Protein AF-A0AAD9EXH1-F1 (afdb_monomer_lite)

Organism: Dissostichus eleginoides (NCBI:txid100907)

Structure (mmCIF, N/CA/C/O backbone):
data_AF-A0AAD9EXH1-F1
#
_entry.id   AF-A0AAD9EXH1-F1
#
loop_
_atom_site.group_PDB
_atom_site.id
_atom_site.type_symbol
_atom_site.label_atom_id
_atom_site.label_alt_id
_atom_site.label_comp_id
_atom_site.label_asym_id
_atom_site.label_entity_id
_atom_site.label_seq_id
_atom_site.pdbx_PDB_ins_code
_atom_site.Cartn_x
_atom_site.Cartn_y
_atom_site.Cartn_z
_atom_site.occupancy
_atom_site.B_iso_or_equiv
_atom_site.auth_seq_id
_atom_site.auth_comp_id
_atom_site.auth_asym_id
_atom_site.auth_atom_id
_atom_site.pdbx_PDB_model_num
ATOM 1 N N . MET A 1 1 ? 31.066 -6.829 -19.323 1.00 60.97 1 MET A N 1
ATOM 2 C CA . MET A 1 1 ? 29.875 -7.221 -20.109 1.00 60.97 1 MET A CA 1
ATOM 3 C C . MET A 1 1 ? 28.798 -7.799 -19.197 1.00 60.97 1 MET A C 1
ATOM 5 O O . MET A 1 1 ? 27.635 -7.481 -19.391 1.00 60.97 1 MET A O 1
ATOM 9 N N . ASP A 1 2 ? 29.192 -8.514 -18.143 1.00 71.06 2 ASP A N 1
ATOM 10 C CA . ASP A 1 2 ? 28.284 -9.219 -17.224 1.00 71.06 2 ASP A CA 1
ATOM 11 C C . ASP A 1 2 ? 27.352 -8.303 -16.412 1.00 71.06 2 ASP A C 1
ATOM 13 O O . ASP A 1 2 ? 26.153 -8.544 -16.355 1.00 71.06 2 ASP A O 1
ATOM 17 N N . ALA A 1 3 ? 27.847 -7.170 -15.899 1.00 73.31 3 ALA A N 1
ATOM 18 C CA . ALA A 1 3 ? 27.035 -6.245 -15.093 1.00 73.31 3 ALA A CA 1
ATOM 19 C C . ALA A 1 3 ? 25.869 -5.578 -15.858 1.00 73.31 3 ALA A C 1
ATOM 21 O O . ALA A 1 3 ? 24.906 -5.111 -15.251 1.00 73.31 3 ALA A O 1
ATOM 22 N N . PHE A 1 4 ? 25.954 -5.491 -17.190 1.00 77.38 4 PHE A N 1
ATOM 23 C CA . PHE A 1 4 ? 24.871 -4.944 -18.013 1.00 77.38 4 PHE A CA 1
ATOM 24 C C . PHE A 1 4 ? 23.765 -5.984 -18.222 1.00 77.38 4 PHE A C 1
ATOM 26 O O . PHE A 1 4 ? 22.589 -5.662 -18.076 1.00 77.38 4 PHE A O 1
ATOM 33 N N . ILE A 1 5 ? 24.160 -7.235 -18.472 1.00 81.25 5 ILE A N 1
ATOM 34 C CA . ILE A 1 5 ? 23.255 -8.378 -18.634 1.00 81.25 5 ILE A CA 1
ATOM 35 C C . ILE A 1 5 ? 22.523 -8.664 -17.314 1.00 81.25 5 ILE A C 1
ATOM 37 O O . ILE A 1 5 ? 21.303 -8.788 -17.302 1.00 81.25 5 ILE A O 1
ATOM 41 N N . GLU A 1 6 ? 23.233 -8.657 -16.181 1.00 80.44 6 GLU A N 1
ATOM 42 C CA . GLU A 1 6 ? 22.624 -8.835 -14.853 1.00 80.44 6 GLU A CA 1
ATOM 43 C C . GLU A 1 6 ? 21.563 -7.771 -14.543 1.00 80.44 6 GLU A C 1
ATOM 45 O O . GLU A 1 6 ? 20.507 -8.078 -13.979 1.00 80.44 6 GLU A O 1
ATOM 50 N N . LYS A 1 7 ? 21.821 -6.519 -14.940 1.00 86.06 7 LYS A N 1
ATOM 51 C CA . LYS A 1 7 ? 20.891 -5.402 -14.749 1.00 86.06 7 LYS A CA 1
ATOM 52 C C . LYS A 1 7 ? 19.652 -5.536 -15.632 1.00 86.06 7 LYS A C 1
ATOM 54 O O . LYS A 1 7 ? 18.548 -5.234 -15.184 1.00 86.06 7 LYS A O 1
ATOM 59 N N . GLU A 1 8 ? 19.813 -6.004 -16.864 1.00 88.69 8 GLU A N 1
ATOM 60 C CA . GLU A 1 8 ? 18.702 -6.264 -17.781 1.00 88.69 8 GLU A CA 1
ATOM 61 C C . GLU A 1 8 ? 17.812 -7.413 -17.277 1.00 88.69 8 GLU A C 1
ATOM 63 O O . GLU A 1 8 ? 16.587 -7.275 -17.212 1.00 88.69 8 GLU A O 1
ATOM 68 N N . GLU A 1 9 ? 18.415 -8.501 -16.790 1.00 88.25 9 GLU A N 1
ATOM 69 C CA . GLU A 1 9 ? 17.684 -9.600 -16.154 1.00 88.25 9 GLU A CA 1
ATOM 70 C C . GLU A 1 9 ? 16.967 -9.175 -14.865 1.00 88.25 9 GLU A C 1
ATOM 72 O O . GLU A 1 9 ? 15.882 -9.679 -14.553 1.00 88.25 9 GLU A O 1
ATOM 77 N N . GLU A 1 10 ? 17.561 -8.275 -14.079 1.00 88.75 10 GLU A N 1
ATOM 78 C CA . GLU A 1 10 ? 16.931 -7.717 -12.882 1.00 88.75 10 GLU A CA 1
ATOM 79 C C . GLU A 1 10 ? 15.697 -6.883 -13.234 1.00 88.75 10 GLU A C 1
ATOM 81 O O . GLU A 1 10 ? 14.634 -7.103 -12.645 1.00 88.75 10 GLU A O 1
ATOM 86 N N . ILE A 1 11 ? 15.801 -6.016 -14.245 1.00 90.06 11 ILE A N 1
ATOM 87 C CA . ILE A 1 11 ? 14.674 -5.235 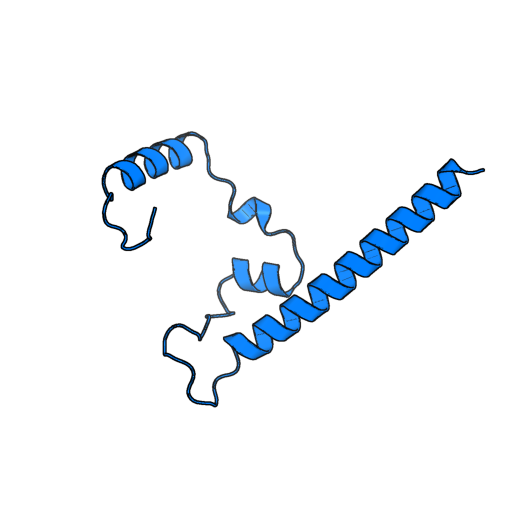-14.773 1.00 90.06 11 ILE A CA 1
ATOM 88 C C . ILE A 1 11 ? 13.564 -6.170 -15.265 1.00 90.06 11 ILE A C 1
ATOM 90 O O . ILE A 1 11 ? 12.388 -5.961 -14.958 1.00 90.06 11 ILE A O 1
ATOM 94 N N . GLU A 1 12 ? 13.902 -7.244 -15.980 1.00 90.88 12 GLU A N 1
ATOM 95 C CA . GLU A 1 12 ? 12.911 -8.204 -16.466 1.00 90.88 12 GLU A CA 1
ATOM 96 C C . GLU A 1 12 ? 12.255 -8.997 -15.318 1.00 90.88 12 GLU A C 1
ATOM 98 O O . GLU A 1 12 ? 11.040 -9.243 -15.311 1.00 90.88 12 GLU A O 1
ATOM 103 N N . ARG A 1 13 ? 13.030 -9.394 -14.301 1.00 87.94 13 ARG A N 1
ATOM 104 C CA . ARG A 1 13 ? 12.506 -10.017 -13.072 1.00 87.94 13 ARG A CA 1
ATOM 105 C C . ARG A 1 13 ? 11.556 -9.073 -12.342 1.00 87.94 13 ARG A C 1
ATOM 107 O O . ARG A 1 13 ? 10.478 -9.500 -11.918 1.00 87.94 13 ARG A O 1
ATOM 114 N N . GLU A 1 14 ? 11.924 -7.808 -12.209 1.00 88.31 14 GLU A N 1
ATOM 115 C CA . GLU A 1 14 ? 11.101 -6.778 -11.586 1.00 88.31 14 GLU A CA 1
ATOM 116 C C . GLU A 1 14 ? 9.814 -6.533 -12.386 1.00 88.31 14 GLU A C 1
ATOM 118 O O . GLU A 1 14 ? 8.717 -6.557 -11.822 1.00 88.31 14 GLU A O 1
ATOM 123 N N . TYR A 1 15 ? 9.905 -6.449 -13.713 1.00 88.12 15 TYR A N 1
ATOM 124 C CA . TYR A 1 15 ? 8.753 -6.336 -14.604 1.00 88.12 15 TYR A CA 1
ATOM 125 C C . TYR A 1 15 ? 7.785 -7.523 -14.457 1.00 88.12 15 TYR A C 1
ATOM 127 O O . TYR A 1 15 ? 6.573 -7.336 -14.293 1.00 88.12 15 TYR A O 1
ATOM 135 N N . ARG A 1 16 ? 8.298 -8.762 -14.412 1.00 87.12 16 ARG A N 1
ATOM 136 C CA . ARG A 1 16 ? 7.488 -9.971 -14.165 1.00 87.12 16 ARG A CA 1
ATOM 137 C C . ARG A 1 16 ? 6.814 -9.948 -12.794 1.00 87.12 16 ARG A C 1
ATOM 139 O O . ARG A 1 16 ? 5.635 -10.315 -12.682 1.00 87.12 16 ARG A O 1
ATOM 146 N N . ARG A 1 17 ? 7.518 -9.491 -11.751 1.00 85.00 17 ARG A N 1
ATOM 147 C CA . ARG A 1 17 ? 6.949 -9.298 -10.405 1.00 85.00 17 ARG A CA 1
ATOM 148 C C . ARG A 1 17 ? 5.828 -8.260 -10.430 1.00 85.00 17 ARG A C 1
ATOM 150 O O . ARG A 1 17 ? 4.751 -8.537 -9.896 1.00 85.00 17 ARG A O 1
ATOM 157 N N . HIS A 1 18 ? 6.027 -7.128 -11.105 1.00 85.81 18 HIS A N 1
ATOM 158 C CA . HIS A 1 18 ? 5.016 -6.082 -11.263 1.00 85.81 18 HIS A CA 1
ATOM 159 C C . HIS A 1 18 ? 3.772 -6.574 -12.003 1.00 85.81 18 HIS A C 1
ATOM 161 O O . HIS A 1 18 ? 2.653 -6.376 -11.525 1.00 85.81 18 HIS A O 1
ATOM 167 N N . LEU A 1 19 ? 3.935 -7.278 -13.125 1.00 84.19 19 LEU A N 1
ATOM 168 C CA . LEU A 1 19 ? 2.809 -7.851 -13.864 1.00 84.19 19 LEU A CA 1
ATOM 169 C C . LEU A 1 19 ? 2.025 -8.865 -13.023 1.00 84.19 19 LEU A C 1
ATOM 171 O O . LEU A 1 19 ? 0.790 -8.832 -13.000 1.00 84.19 19 LEU A O 1
ATOM 175 N N . SER A 1 20 ? 2.731 -9.736 -12.298 1.00 84.94 20 SER A N 1
ATOM 176 C CA . SER A 1 20 ? 2.126 -10.739 -11.415 1.00 84.94 20 SER A CA 1
ATOM 177 C C . SER A 1 20 ? 1.370 -10.087 -10.255 1.00 84.94 20 SER A C 1
ATOM 179 O O . SER A 1 20 ? 0.234 -10.464 -9.954 1.00 84.94 20 SER A O 1
ATOM 181 N N . ALA A 1 21 ? 1.948 -9.056 -9.633 1.00 84.44 21 ALA A N 1
ATOM 182 C CA . ALA A 1 21 ? 1.291 -8.264 -8.599 1.00 84.44 21 ALA A CA 1
ATOM 183 C C . ALA A 1 21 ? 0.029 -7.569 -9.135 1.00 84.44 21 ALA A C 1
ATOM 185 O O . ALA A 1 21 ? -1.033 -7.685 -8.522 1.00 84.44 21 ALA A O 1
ATOM 186 N N . ARG A 1 22 ? 0.103 -6.944 -10.317 1.00 83.88 22 ARG A N 1
ATOM 187 C CA . ARG A 1 22 ? -1.037 -6.279 -10.965 1.00 83.88 22 ARG A CA 1
ATOM 188 C C . ARG A 1 22 ? -2.182 -7.249 -11.257 1.00 83.88 22 ARG A C 1
ATOM 190 O O . ARG A 1 22 ? -3.340 -6.929 -10.989 1.00 83.88 22 ARG A O 1
ATOM 197 N N . ARG A 1 23 ? -1.875 -8.450 -11.763 1.00 84.69 23 ARG A N 1
ATOM 198 C CA . ARG A 1 23 ? -2.874 -9.512 -11.994 1.00 84.69 23 ARG A CA 1
ATOM 199 C C . ARG A 1 23 ? -3.563 -9.928 -10.694 1.00 84.69 23 ARG A C 1
ATOM 201 O O . ARG A 1 23 ? -4.793 -9.962 -10.655 1.00 84.69 23 ARG A O 1
ATOM 208 N N . ARG A 1 24 ? -2.797 -10.170 -9.623 1.00 84.38 24 ARG A N 1
ATOM 209 C CA . ARG A 1 24 ? -3.350 -10.509 -8.298 1.00 84.38 24 ARG A CA 1
ATOM 210 C C . ARG A 1 24 ? -4.267 -9.407 -7.771 1.00 84.38 24 ARG A C 1
ATOM 212 O O . ARG A 1 24 ? -5.394 -9.696 -7.389 1.00 84.38 24 ARG A O 1
ATOM 219 N N . ARG A 1 25 ? -3.834 -8.144 -7.816 1.00 83.50 25 ARG A N 1
ATOM 220 C CA . ARG A 1 25 ? -4.628 -6.998 -7.335 1.00 83.50 25 ARG A CA 1
ATOM 221 C C . ARG A 1 25 ? -5.946 -6.830 -8.094 1.00 83.50 25 ARG A C 1
ATOM 223 O O . ARG A 1 25 ? -6.977 -6.622 -7.466 1.00 83.50 25 ARG A O 1
ATOM 230 N N . ARG A 1 26 ? -5.947 -6.994 -9.423 1.00 81.38 26 ARG A N 1
ATOM 231 C CA . ARG A 1 26 ? -7.186 -6.981 -10.228 1.00 81.38 26 ARG A CA 1
ATOM 232 C C . ARG A 1 26 ? -8.139 -8.113 -9.846 1.00 81.38 26 ARG A C 1
ATOM 234 O O . ARG A 1 26 ? -9.346 -7.893 -9.777 1.00 81.38 26 ARG A O 1
ATOM 241 N N . MET A 1 27 ? -7.604 -9.306 -9.585 1.00 83.12 27 MET A N 1
ATOM 242 C CA . MET A 1 27 ? -8.398 -10.442 -9.114 1.00 83.12 27 MET A CA 1
ATOM 243 C C . MET A 1 27 ? -9.022 -10.153 -7.740 1.00 83.12 27 MET A C 1
ATOM 245 O O . MET A 1 27 ? -10.227 -10.344 -7.584 1.00 83.12 27 MET A O 1
ATOM 249 N N . PHE A 1 28 ? -8.251 -9.595 -6.800 1.00 79.38 28 PHE A N 1
ATOM 250 C CA . PHE A 1 28 ? -8.765 -9.142 -5.504 1.00 79.38 28 PHE A CA 1
ATOM 251 C C . PHE A 1 28 ? -9.847 -8.068 -5.642 1.00 79.38 28 PHE A C 1
ATOM 253 O O . PHE A 1 28 ? -10.914 -8.231 -5.066 1.00 79.38 28 PHE A O 1
ATOM 260 N N . CYS A 1 29 ? -9.632 -7.024 -6.449 1.00 79.94 29 CYS A N 1
ATOM 261 C CA . CYS A 1 29 ? -10.639 -5.987 -6.701 1.00 79.94 29 CYS A CA 1
ATOM 262 C C . CYS A 1 29 ? -11.952 -6.597 -7.216 1.00 79.94 29 CYS A C 1
ATOM 264 O O . CYS A 1 29 ? -13.021 -6.369 -6.657 1.00 79.94 29 CYS A O 1
ATOM 266 N N . ARG A 1 30 ? -11.878 -7.483 -8.218 1.00 76.31 30 ARG A N 1
ATOM 267 C CA . ARG A 1 30 ? -13.063 -8.173 -8.751 1.00 76.31 30 ARG A CA 1
ATOM 268 C C . ARG A 1 30 ? -13.771 -9.025 -7.694 1.00 76.31 30 ARG A C 1
ATOM 270 O O . ARG A 1 30 ? -14.995 -9.104 -7.694 1.00 76.31 30 ARG A O 1
ATOM 277 N N . HIS A 1 31 ? -13.011 -9.677 -6.818 1.00 73.25 31 HIS A N 1
ATOM 278 C CA . HIS A 1 31 ? -13.544 -10.543 -5.771 1.00 73.25 31 HIS A CA 1
ATOM 279 C C . HIS A 1 31 ? -14.187 -9.755 -4.620 1.00 73.25 31 HIS A C 1
ATOM 281 O O . HIS A 1 31 ? -15.234 -10.155 -4.118 1.00 73.25 31 HIS A O 1
ATOM 287 N N . LEU A 1 32 ? -13.572 -8.649 -4.211 1.00 72.50 32 LEU A N 1
ATOM 288 C CA . LEU A 1 32 ? -13.948 -7.886 -3.019 1.00 72.50 32 LEU A CA 1
ATOM 289 C C . LEU A 1 32 ? -14.963 -6.777 -3.328 1.00 72.50 32 LEU A C 1
ATOM 291 O O . LEU A 1 32 ? -15.691 -6.356 -2.436 1.00 72.50 32 LEU A O 1
ATOM 295 N N . CYS A 1 33 ? -15.055 -6.334 -4.586 1.00 70.81 33 CYS A N 1
ATOM 296 C CA . CYS A 1 33 ? -15.999 -5.297 -5.021 1.00 70.81 33 CYS A CA 1
ATOM 297 C C . CYS A 1 33 ? -17.183 -5.864 -5.826 1.00 70.81 33 CYS A C 1
ATOM 299 O O . CYS A 1 33 ? -18.184 -5.183 -6.032 1.00 70.81 33 CYS A O 1
ATOM 301 N N . GLY A 1 34 ? -17.089 -7.115 -6.294 1.00 66.38 34 GLY A N 1
ATOM 302 C CA . GLY A 1 34 ? -18.126 -7.788 -7.076 1.00 66.38 34 GLY A CA 1
ATOM 303 C C . GLY A 1 34 ? -19.153 -8.499 -6.197 1.00 66.38 34 GLY A C 1
ATOM 304 O O . GLY A 1 34 ? -19.047 -9.703 -5.960 1.00 66.38 34 GLY A 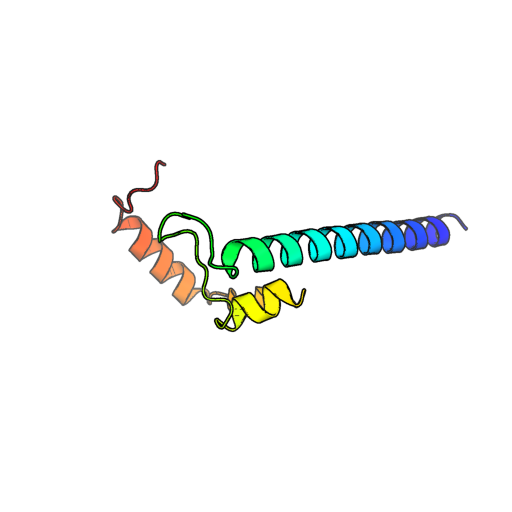O 1
ATOM 305 N N . GLY A 1 35 ? -20.170 -7.772 -5.736 1.00 62.75 35 GLY A N 1
ATOM 306 C CA . GLY A 1 35 ? -21.328 -8.364 -5.069 1.00 62.75 35 GLY A CA 1
ATOM 307 C C . GLY A 1 35 ? -22.141 -9.219 -6.042 1.00 62.75 35 GLY A C 1
ATOM 308 O O . GLY A 1 35 ? -22.639 -8.692 -7.035 1.00 62.75 35 GLY A O 1
ATOM 309 N N . ARG A 1 36 ? -22.260 -10.533 -5.779 1.00 55.72 36 ARG A N 1
ATOM 310 C CA . ARG A 1 36 ? -23.424 -11.342 -6.217 1.00 55.72 36 ARG A CA 1
ATOM 311 C C . ARG A 1 36 ? -23.536 -12.782 -5.701 1.00 55.72 36 ARG A C 1
ATOM 313 O O . ARG A 1 36 ? -24.467 -13.471 -6.101 1.00 55.72 36 ARG A O 1
ATOM 320 N N . ARG A 1 37 ? -22.667 -13.274 -4.814 1.00 53.50 37 ARG A N 1
ATOM 321 C CA . ARG A 1 37 ? -22.872 -14.598 -4.193 1.00 53.50 37 ARG A CA 1
ATOM 322 C C . ARG A 1 37 ? -22.431 -14.590 -2.743 1.00 53.50 37 ARG A C 1
ATOM 324 O O . ARG A 1 37 ? -21.233 -14.518 -2.521 1.00 53.50 37 ARG A O 1
ATOM 331 N N . ALA A 1 38 ? -23.402 -14.641 -1.826 1.00 52.19 38 ALA A N 1
ATOM 332 C CA . ALA A 1 38 ? -23.311 -15.133 -0.443 1.00 52.19 38 ALA A CA 1
ATOM 333 C C . ALA A 1 38 ? -21.942 -14.987 0.251 1.00 52.19 38 ALA A C 1
ATOM 335 O O . ALA A 1 38 ? -21.439 -15.929 0.859 1.00 52.19 38 ALA A O 1
ATOM 336 N N . ARG A 1 39 ? -21.300 -13.825 0.134 1.00 56.09 39 ARG A N 1
ATOM 337 C CA . ARG A 1 39 ? -20.078 -13.533 0.877 1.00 56.09 39 ARG A CA 1
ATOM 338 C C . ARG A 1 39 ? -20.500 -12.861 2.167 1.00 56.09 39 ARG A C 1
ATOM 340 O O . ARG A 1 39 ? -21.372 -11.995 2.133 1.00 56.09 39 ARG A O 1
ATOM 347 N N . ALA A 1 40 ? -19.909 -13.295 3.278 1.00 59.31 40 ALA A N 1
ATOM 348 C CA . ALA A 1 40 ? -20.128 -12.691 4.583 1.00 59.31 40 ALA A CA 1
ATOM 349 C C . ALA A 1 40 ? -20.033 -11.161 4.463 1.00 59.31 40 ALA A C 1
ATOM 351 O O . ALA A 1 40 ? -19.198 -10.658 3.709 1.00 59.31 40 ALA A O 1
ATOM 352 N N . HIS A 1 41 ? -20.883 -10.427 5.184 1.00 56.38 41 HIS A N 1
ATOM 353 C CA . HIS A 1 41 ? -20.996 -8.963 5.096 1.00 56.38 41 HIS A CA 1
ATOM 354 C C . HIS A 1 41 ? -19.644 -8.219 5.201 1.00 56.38 41 HIS A C 1
ATOM 356 O O . HIS A 1 41 ? -19.504 -7.128 4.659 1.00 56.38 41 HIS A O 1
ATOM 362 N N . TYR A 1 42 ? -18.631 -8.835 5.819 1.00 58.81 42 TYR A N 1
ATOM 363 C CA . TYR A 1 42 ? -17.273 -8.304 5.980 1.00 58.81 42 TYR A CA 1
ATOM 364 C C . TYR A 1 42 ? -16.338 -8.481 4.768 1.00 58.81 42 TYR A C 1
ATOM 366 O O . TYR A 1 42 ? -15.229 -7.957 4.768 1.00 58.81 42 TYR A O 1
ATOM 374 N N . CYS A 1 43 ? -16.738 -9.221 3.732 1.00 64.69 43 CYS A N 1
ATOM 375 C CA . CYS A 1 43 ? -15.888 -9.486 2.564 1.00 64.69 43 CYS A CA 1
ATOM 376 C C . CYS A 1 43 ? -16.024 -8.436 1.452 1.00 64.69 43 CYS A C 1
ATOM 378 O O . CYS A 1 43 ? -15.336 -8.542 0.434 1.00 64.69 43 CYS A O 1
ATOM 380 N N . ILE A 1 44 ? -16.934 -7.470 1.603 1.00 72.12 44 ILE A N 1
ATOM 381 C CA . ILE A 1 44 ? -17.145 -6.409 0.618 1.00 72.12 44 ILE A CA 1
ATOM 382 C C . ILE A 1 44 ? -16.301 -5.212 1.030 1.00 72.12 44 ILE A C 1
ATOM 384 O O . ILE A 1 44 ? -16.529 -4.608 2.074 1.00 72.12 44 ILE A O 1
ATOM 388 N N . ILE A 1 45 ? -15.328 -4.863 0.195 1.00 77.44 45 ILE A N 1
ATOM 389 C CA . ILE A 1 45 ? -14.481 -3.698 0.432 1.00 77.44 45 ILE A CA 1
ATOM 390 C C . ILE A 1 45 ? -14.971 -2.551 -0.441 1.00 77.44 45 ILE A C 1
ATOM 392 O O . ILE A 1 45 ? -15.174 -2.709 -1.649 1.00 77.44 45 ILE A O 1
ATOM 396 N N . ASN A 1 46 ? -15.117 -1.374 0.165 1.00 79.12 46 ASN A N 1
ATOM 397 C CA . ASN A 1 46 ? -15.414 -0.158 -0.570 1.00 79.12 46 ASN A CA 1
ATOM 398 C C . ASN A 1 46 ? -14.195 0.287 -1.403 1.00 79.12 46 ASN A C 1
ATOM 400 O O . ASN A 1 46 ? -13.283 0.934 -0.895 1.00 79.12 46 ASN A O 1
ATOM 404 N N . ALA A 1 47 ? -14.195 -0.021 -2.700 1.00 79.69 47 ALA A N 1
ATOM 405 C CA . ALA A 1 47 ? -13.136 0.390 -3.625 1.00 79.69 47 ALA A CA 1
ATOM 406 C C . ALA A 1 47 ? -13.085 1.901 -3.909 1.00 79.69 47 ALA A C 1
ATOM 408 O O . ALA A 1 47 ? -12.162 2.339 -4.592 1.00 79.69 47 ALA A O 1
ATOM 409 N N . THR A 1 48 ? -14.037 2.703 -3.420 1.00 83.31 48 THR A N 1
ATOM 410 C CA . THR A 1 48 ? -13.998 4.162 -3.610 1.00 83.31 48 THR A CA 1
ATOM 411 C C . THR A 1 48 ? -13.054 4.866 -2.640 1.00 83.31 48 THR A C 1
ATOM 413 O O . THR A 1 48 ? -12.762 6.043 -2.830 1.00 83.31 48 THR A O 1
ATOM 416 N N . VAL A 1 49 ? -12.535 4.165 -1.624 1.00 87.12 49 VAL A N 1
ATOM 417 C CA . VAL A 1 49 ? -11.548 4.740 -0.704 1.00 87.12 49 VAL A CA 1
ATOM 418 C C . VAL A 1 49 ? -10.260 5.072 -1.484 1.00 87.12 49 VAL A C 1
ATOM 420 O O . VAL A 1 49 ? -9.701 4.171 -2.117 1.00 87.12 49 VAL A O 1
ATOM 423 N N . PRO A 1 50 ? -9.734 6.314 -1.417 1.00 87.38 50 PRO A N 1
ATOM 424 C CA . PRO A 1 50 ? -8.611 6.758 -2.252 1.00 87.38 50 PRO A CA 1
ATOM 425 C C . PRO A 1 50 ? -7.364 5.869 -2.179 1.00 87.38 50 PRO A C 1
ATOM 427 O O . PRO A 1 50 ? -6.756 5.555 -3.201 1.00 87.38 50 PRO A O 1
ATOM 430 N N . VAL A 1 51 ? -7.008 5.395 -0.981 1.00 88.44 51 VAL A N 1
ATOM 431 C CA . VAL A 1 51 ? -5.845 4.510 -0.798 1.00 88.44 51 VAL A CA 1
ATOM 432 C C . VAL A 1 51 ? -6.022 3.164 -1.508 1.00 88.44 51 VAL A C 1
ATOM 434 O O . VAL A 1 51 ? -5.066 2.597 -2.037 1.00 88.44 51 VAL A O 1
ATOM 437 N N . LEU A 1 52 ? -7.257 2.663 -1.587 1.00 86.19 52 LEU A N 1
ATOM 438 C CA . LEU A 1 52 ? -7.569 1.418 -2.281 1.00 86.19 52 LEU A CA 1
ATOM 439 C C . LEU A 1 52 ? -7.593 1.611 -3.797 1.00 86.19 52 LEU A C 1
ATOM 441 O O . LEU A 1 52 ? -7.131 0.729 -4.518 1.00 86.19 52 LEU A O 1
ATOM 445 N N . GLN A 1 53 ? -8.051 2.766 -4.288 1.00 86.38 53 GLN A N 1
ATOM 446 C CA . GLN A 1 53 ? -7.955 3.112 -5.709 1.00 86.38 53 GLN A CA 1
ATOM 447 C C . GLN A 1 53 ? -6.495 3.107 -6.173 1.00 86.38 53 GLN A C 1
ATOM 449 O O . GLN A 1 53 ? -6.167 2.398 -7.125 1.00 86.38 53 GLN A O 1
ATOM 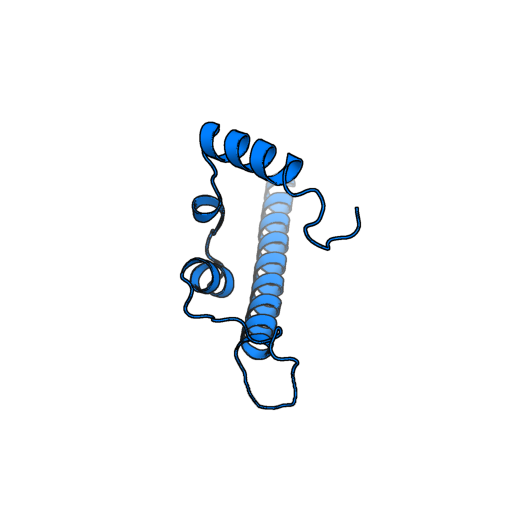454 N N . ARG A 1 54 ? -5.608 3.788 -5.434 1.00 87.81 54 ARG A N 1
ATOM 455 C CA . ARG A 1 54 ? -4.158 3.789 -5.693 1.00 87.81 54 ARG A CA 1
ATOM 456 C C . ARG A 1 54 ? -3.558 2.388 -5.623 1.00 87.81 54 ARG A C 1
ATOM 458 O O . ARG A 1 54 ? -2.839 1.959 -6.527 1.00 87.81 54 ARG A O 1
ATOM 465 N N . PHE A 1 55 ? -3.921 1.617 -4.596 1.00 87.38 55 PHE A N 1
ATOM 466 C CA . PHE A 1 55 ? -3.481 0.231 -4.466 1.00 87.38 55 PHE A CA 1
ATOM 467 C C . PHE A 1 55 ? -3.869 -0.608 -5.694 1.00 87.38 55 PHE A C 1
ATOM 469 O O . PHE A 1 55 ? -3.014 -1.281 -6.277 1.00 87.38 55 PHE A O 1
ATOM 476 N N . PHE A 1 56 ? -5.128 -0.563 -6.134 1.00 85.25 56 PHE A N 1
ATOM 477 C CA . PHE A 1 56 ? -5.590 -1.331 -7.294 1.00 85.25 56 PHE A CA 1
ATOM 478 C C . PHE A 1 56 ? -5.051 -0.802 -8.631 1.00 85.25 56 PHE A C 1
ATOM 480 O O . PHE A 1 56 ? -4.876 -1.598 -9.560 1.00 85.25 56 PHE A O 1
ATOM 487 N N . ALA A 1 57 ? -4.718 0.488 -8.713 1.00 85.25 57 ALA A N 1
ATOM 488 C CA . ALA A 1 57 ? -4.033 1.112 -9.844 1.00 85.25 57 ALA A CA 1
ATOM 489 C C . ALA A 1 57 ? -2.529 0.784 -9.913 1.00 85.25 57 ALA A C 1
ATOM 491 O O . ALA A 1 57 ? -1.888 1.068 -10.921 1.00 85.25 57 ALA A O 1
ATOM 492 N N . ASN A 1 58 ? -1.986 0.093 -8.900 1.00 83.75 58 ASN A N 1
ATOM 493 C CA . ASN A 1 58 ? -0.558 -0.214 -8.770 1.00 83.75 58 ASN A CA 1
ATOM 494 C C . ASN A 1 58 ? 0.312 1.042 -8.565 1.00 83.75 58 ASN A C 1
ATOM 496 O O . ASN A 1 58 ? 1.472 1.069 -8.970 1.00 83.75 58 ASN A O 1
ATOM 500 N N . GLU A 1 59 ? -0.258 2.053 -7.915 1.00 86.88 59 GLU A N 1
ATOM 501 C CA . GLU A 1 59 ? 0.428 3.270 -7.489 1.00 86.88 59 GLU A CA 1
ATOM 502 C C . GLU A 1 59 ? 1.079 3.085 -6.108 1.00 86.88 59 GLU A C 1
ATOM 504 O O . GLU A 1 59 ? 0.787 2.128 -5.377 1.00 86.88 59 GLU A O 1
ATOM 509 N N . ASP A 1 60 ? 1.981 4.003 -5.752 1.00 86.19 60 ASP A N 1
ATOM 510 C CA . ASP A 1 60 ? 2.636 4.011 -4.446 1.00 86.19 60 ASP A CA 1
ATOM 511 C C . ASP A 1 60 ? 1.681 4.520 -3.361 1.00 86.19 60 ASP A C 1
ATOM 513 O O . ASP A 1 60 ? 1.291 5.685 -3.349 1.00 86.19 60 ASP A O 1
ATOM 517 N N . THR A 1 61 ? 1.328 3.644 -2.423 1.00 87.00 61 THR A N 1
ATOM 518 C CA . THR A 1 61 ? 0.467 3.976 -1.282 1.00 87.00 61 THR A CA 1
ATOM 519 C C . THR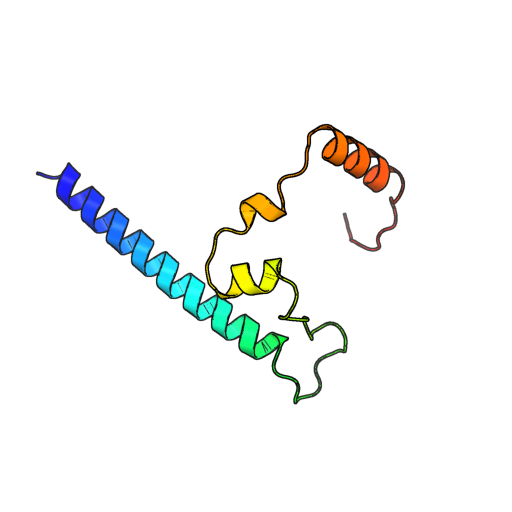 A 1 61 ? 1.259 4.307 -0.022 1.00 87.00 61 THR A C 1
ATOM 521 O O . THR A 1 61 ? 0.669 4.698 0.977 1.00 87.00 61 THR A O 1
ATOM 524 N N . ARG A 1 62 ? 2.593 4.146 -0.017 1.00 83.88 62 ARG A N 1
ATOM 525 C CA . ARG A 1 62 ? 3.425 4.421 1.170 1.00 83.88 62 ARG A CA 1
ATOM 526 C C . ARG A 1 62 ? 3.208 5.824 1.747 1.00 83.88 62 ARG A C 1
ATOM 528 O O . ARG A 1 62 ? 3.176 5.916 2.972 1.00 83.88 62 ARG A O 1
ATOM 535 N N . PRO A 1 63 ? 3.037 6.895 0.941 1.00 84.12 63 PRO A N 1
ATOM 536 C CA . PRO A 1 63 ? 2.791 8.231 1.479 1.00 84.12 63 PRO A CA 1
ATOM 537 C C . PRO A 1 63 ? 1.543 8.310 2.363 1.00 84.12 63 PRO A C 1
ATOM 539 O O . PRO A 1 63 ? 1.571 9.010 3.369 1.00 84.12 63 PRO A O 1
ATOM 542 N N . ASP A 1 64 ? 0.500 7.542 2.044 1.00 81.19 64 ASP A N 1
ATOM 543 C CA . ASP A 1 64 ? -0.776 7.543 2.774 1.00 81.19 64 ASP A CA 1
ATOM 544 C C . ASP A 1 64 ? -0.679 6.920 4.168 1.00 81.19 64 ASP A C 1
ATOM 546 O O . ASP A 1 64 ? -1.517 7.171 5.028 1.00 81.19 64 ASP A O 1
ATOM 550 N N . PHE A 1 65 ? 0.343 6.092 4.386 1.00 80.38 65 PHE A N 1
ATOM 551 C CA . PHE A 1 65 ? 0.574 5.378 5.640 1.00 80.38 65 PHE A CA 1
ATOM 552 C C . PHE A 1 65 ? 1.751 5.948 6.433 1.00 80.38 65 PHE A C 1
ATOM 554 O O . PHE A 1 65 ? 2.151 5.376 7.449 1.00 80.38 65 PHE A O 1
ATOM 561 N N . ARG A 1 66 ? 2.346 7.059 5.980 1.00 82.06 66 ARG A N 1
ATOM 562 C CA . ARG A 1 66 ? 3.421 7.721 6.717 1.00 82.06 66 ARG A CA 1
ATOM 563 C C . ARG A 1 66 ? 2.851 8.366 7.971 1.00 82.06 66 ARG A C 1
ATOM 565 O O . ARG A 1 66 ? 2.247 9.430 7.928 1.00 82.06 66 ARG A O 1
ATOM 572 N N . LEU A 1 67 ? 3.093 7.716 9.099 1.00 80.81 67 LEU A N 1
ATOM 573 C CA . LEU A 1 67 ? 2.799 8.268 10.409 1.00 80.81 67 LEU A CA 1
ATOM 574 C C . LEU A 1 67 ? 3.948 9.177 10.843 1.00 80.81 67 LEU A C 1
ATOM 576 O O . LEU A 1 67 ? 5.119 8.796 10.790 1.00 80.81 67 LEU A O 1
ATOM 580 N N . GLY A 1 68 ? 3.607 10.381 11.298 1.00 86.00 68 GLY A N 1
ATOM 581 C CA . GLY A 1 68 ? 4.552 11.223 12.022 1.00 86.00 68 GLY A CA 1
ATOM 582 C C . GLY A 1 68 ? 4.990 10.546 13.323 1.00 86.00 68 GLY A C 1
ATOM 583 O O . GLY A 1 68 ? 4.273 9.712 13.881 1.00 86.00 68 GLY A O 1
ATOM 584 N N . ARG A 1 69 ? 6.165 10.924 13.834 1.00 86.00 69 ARG A N 1
ATOM 585 C CA . ARG A 1 69 ? 6.707 10.370 15.086 1.00 86.00 69 ARG A CA 1
ATOM 586 C C . ARG A 1 69 ? 5.713 10.503 16.241 1.00 86.00 69 ARG A C 1
ATOM 588 O O . ARG A 1 69 ? 5.490 9.541 16.965 1.00 86.00 69 ARG A O 1
ATOM 595 N N . GLU A 1 70 ? 5.073 11.657 16.361 1.00 86.75 70 GLU A N 1
ATOM 596 C CA . GLU A 1 70 ? 4.072 11.919 17.394 1.00 86.75 70 GLU A CA 1
ATOM 597 C C . GLU A 1 70 ? 2.832 11.022 17.244 1.00 86.75 70 GLU A C 1
ATOM 599 O O . GLU A 1 70 ? 2.449 10.337 18.191 1.00 86.75 70 GLU A O 1
ATOM 604 N N . ALA A 1 71 ? 2.275 10.916 16.032 1.00 85.94 71 ALA A N 1
ATOM 605 C CA . ALA A 1 71 ? 1.146 10.028 15.743 1.00 85.94 71 ALA A CA 1
ATOM 606 C C . ALA A 1 71 ? 1.478 8.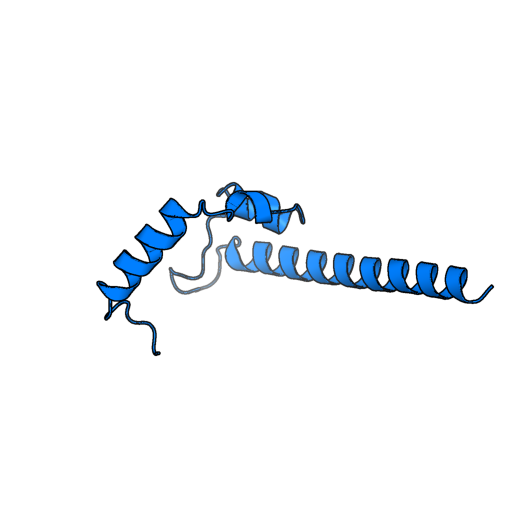555 16.051 1.00 85.94 71 ALA A C 1
ATOM 608 O O . ALA A 1 71 ? 0.655 7.830 16.606 1.00 85.94 71 ALA A O 1
ATOM 609 N N . SER A 1 72 ? 2.708 8.118 15.757 1.00 85.38 72 SER A N 1
ATOM 610 C CA . SER A 1 72 ? 3.165 6.763 16.085 1.00 85.38 72 SER A CA 1
ATOM 611 C C . SER A 1 72 ? 3.233 6.515 17.597 1.00 85.38 72 SER A C 1
ATOM 613 O O . SER A 1 72 ? 2.853 5.444 18.066 1.00 85.38 72 SER A O 1
ATOM 615 N N . GLN A 1 73 ? 3.657 7.513 18.377 1.00 86.44 73 GLN A N 1
ATOM 616 C CA . GLN A 1 73 ? 3.721 7.412 19.834 1.00 86.44 73 GLN A CA 1
ATOM 617 C C . GLN A 1 73 ? 2.320 7.355 20.443 1.00 86.44 73 GLN A C 1
ATOM 619 O O . GLN A 1 73 ? 2.073 6.521 21.312 1.00 86.44 73 GLN A O 1
ATOM 624 N N . GLN A 1 74 ? 1.394 8.178 19.949 1.00 85.62 74 GLN A N 1
ATOM 625 C CA . GLN A 1 74 ? -0.000 8.168 20.394 1.00 85.62 74 GLN A CA 1
ATOM 626 C C . GLN A 1 74 ? -0.683 6.829 20.085 1.00 85.62 74 GLN A C 1
ATOM 628 O O . GLN A 1 74 ? -1.341 6.264 20.957 1.00 85.62 74 GLN A O 1
ATOM 633 N N . LEU A 1 75 ? -0.455 6.262 18.895 1.00 84.50 75 LEU A N 1
ATOM 634 C CA . LEU A 1 75 ? -0.962 4.934 18.535 1.00 84.50 75 LEU A CA 1
ATOM 635 C C . LEU A 1 75 ? -0.401 3.832 19.441 1.00 84.50 75 LEU A C 1
ATOM 637 O O . LEU A 1 75 ? -1.150 2.969 19.886 1.00 84.50 75 LEU A O 1
ATOM 641 N N . LEU A 1 76 ? 0.895 3.864 19.764 1.00 84.19 76 LEU A N 1
ATOM 642 C CA . LEU A 1 76 ? 1.499 2.893 20.683 1.00 84.19 76 LEU A CA 1
ATOM 643 C C . LEU A 1 76 ? 0.932 2.993 22.103 1.00 84.19 76 LEU A C 1
ATOM 645 O O . LEU A 1 76 ? 0.819 1.974 22.783 1.00 84.19 76 LEU A O 1
ATOM 649 N N . VAL A 1 77 ? 0.587 4.197 22.563 1.00 85.69 77 VAL A N 1
ATOM 650 C CA . VAL A 1 77 ? -0.110 4.385 23.842 1.00 85.69 77 VAL A CA 1
ATOM 651 C C . VAL A 1 77 ? -1.522 3.807 23.756 1.00 85.69 77 VAL A C 1
ATOM 653 O O . VAL A 1 77 ? -1.876 2.993 24.605 1.00 85.69 77 VAL A O 1
ATOM 656 N N . ALA A 1 78 ? -2.275 4.132 22.700 1.00 79.94 78 ALA A N 1
ATOM 657 C CA . ALA A 1 78 ? -3.636 3.642 22.485 1.00 79.94 78 ALA A CA 1
ATOM 658 C C . ALA A 1 78 ? -3.707 2.103 22.424 1.00 79.94 78 ALA A C 1
ATOM 660 O O . ALA A 1 78 ? -4.516 1.494 23.124 1.00 79.94 78 ALA A O 1
ATOM 661 N N . LEU A 1 79 ? -2.795 1.466 21.681 1.00 77.31 79 LEU A N 1
ATOM 662 C CA . LEU A 1 79 ? -2.693 0.004 21.568 1.00 77.31 79 LEU A CA 1
ATOM 663 C C . LEU A 1 79 ? -2.363 -0.681 22.902 1.00 77.31 79 LEU A C 1
ATOM 665 O O . LEU A 1 79 ? -2.796 -1.805 23.144 1.00 77.31 79 LEU A O 1
ATOM 669 N N . LYS A 1 80 ? -1.601 -0.025 23.787 1.00 74.25 80 LYS A N 1
ATOM 670 C CA . LYS A 1 80 ? -1.314 -0.561 25.129 1.00 74.25 80 LYS A CA 1
ATOM 671 C C . LYS A 1 80 ? -2.540 -0.520 26.038 1.00 74.25 80 LYS A C 1
ATOM 673 O O . LYS A 1 80 ? -2.700 -1.416 26.867 1.00 74.25 80 LYS A O 1
ATOM 678 N N . THR A 1 81 ? -3.381 0.502 25.898 1.00 70.00 81 THR A N 1
ATOM 679 C CA . THR A 1 81 ? -4.645 0.628 26.638 1.00 70.00 81 THR A CA 1
ATOM 680 C C . THR A 1 81 ? -5.722 -0.316 26.118 1.00 70.00 81 THR A C 1
ATOM 682 O O . THR A 1 81 ? -6.394 -0.970 26.913 1.00 70.00 81 THR A O 1
ATOM 685 N N . GLU A 1 82 ? -5.853 -0.469 24.803 1.00 65.81 82 GLU A N 1
ATOM 686 C CA . GLU A 1 82 ? -6.787 -1.420 24.206 1.00 65.81 82 GLU A CA 1
ATOM 687 C C . GLU A 1 82 ? -6.154 -2.806 24.157 1.00 65.81 82 GLU A C 1
ATOM 689 O O . GLU A 1 82 ? -5.833 -3.322 23.102 1.00 65.81 82 GLU A O 1
ATOM 694 N N . ARG A 1 83 ? -5.958 -3.463 25.301 1.00 58.88 83 ARG A N 1
ATOM 695 C CA . ARG A 1 83 ? -5.380 -4.819 25.333 1.00 58.88 83 ARG A CA 1
ATOM 696 C C . ARG A 1 83 ? -6.328 -5.904 24.786 1.00 58.88 83 ARG A C 1
ATOM 698 O O . ARG A 1 83 ? -5.907 -7.038 24.608 1.00 58.88 83 ARG A O 1
ATOM 705 N N . HIS A 1 84 ? -7.605 -5.571 24.571 1.00 62.22 84 HIS A N 1
ATOM 706 C CA . HIS A 1 84 ? -8.698 -6.487 24.212 1.00 62.22 84 HIS A CA 1
ATOM 707 C C . HIS A 1 84 ? -9.356 -6.080 22.884 1.00 62.22 84 HIS A C 1
ATOM 709 O O . HIS A 1 84 ? -10.555 -5.848 22.803 1.00 62.22 84 HIS A O 1
ATOM 715 N N . HIS A 1 85 ? -8.562 -5.988 21.824 1.00 63.38 85 HIS A N 1
ATOM 716 C CA . HIS A 1 85 ? -9.029 -5.678 20.468 1.00 63.38 85 HIS A CA 1
ATOM 717 C C . HIS A 1 85 ? -9.535 -6.934 19.727 1.00 63.38 85 HIS A C 1
ATOM 719 O O . HIS A 1 85 ? -9.859 -6.868 18.545 1.00 63.38 85 HIS A O 1
ATOM 725 N N . GLY A 1 86 ? -9.613 -8.086 20.411 1.00 64.81 86 GLY A N 1
ATOM 726 C CA . GLY A 1 86 ? -10.120 -9.349 19.859 1.00 64.81 86 GLY A CA 1
ATOM 727 C C . GLY A 1 86 ? -9.154 -10.072 18.914 1.00 64.81 86 GLY A C 1
ATOM 728 O O . GLY A 1 86 ? -9.503 -11.123 18.381 1.00 64.81 86 GLY A O 1
ATOM 729 N N . TRP A 1 87 ? -7.944 -9.543 18.722 1.00 62.16 87 TRP A N 1
ATOM 730 C CA . TRP A 1 87 ? -6.886 -10.196 17.956 1.00 62.16 87 TRP A CA 1
ATOM 731 C C . TRP A 1 87 ? -6.085 -11.112 18.889 1.00 62.16 87 TRP A C 1
ATOM 733 O O . TRP A 1 87 ? -5.661 -10.650 19.952 1.00 62.16 87 TRP A O 1
ATOM 743 N N . PRO A 1 88 ? -5.892 -12.398 18.548 1.00 56.69 88 PRO A N 1
ATOM 744 C CA . PRO A 1 88 ? -4.995 -13.253 19.313 1.00 56.69 88 PRO A CA 1
ATOM 745 C C . PRO A 1 88 ? -3.563 -12.710 19.195 1.00 56.69 88 PRO A C 1
ATOM 747 O O . PRO A 1 88 ? -3.117 -12.393 18.090 1.00 56.69 88 PRO A O 1
ATOM 750 N N . LEU A 1 89 ? -2.892 -12.560 20.343 1.00 58.16 89 LEU A N 1
ATOM 751 C CA . LEU A 1 89 ? -1.462 -12.241 20.440 1.00 58.16 89 LEU A CA 1
ATOM 752 C C . LEU A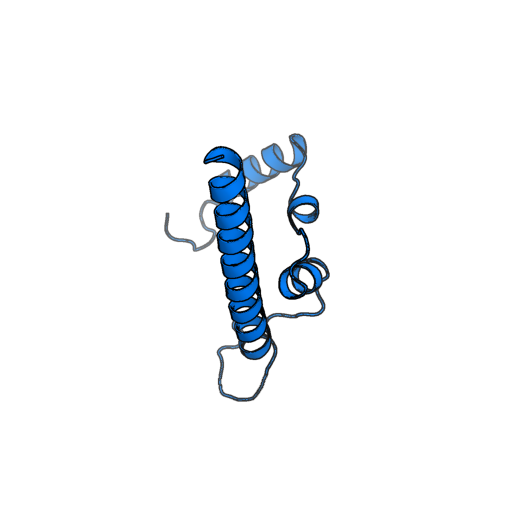 1 89 ? -0.599 -13.409 19.952 1.00 58.16 89 LEU A C 1
ATOM 754 O O . LEU A 1 89 ? -0.996 -14.570 20.205 1.00 58.16 89 LEU A O 1
#

Radius of gyration: 19.45 Å; chains: 1; bounding box: 53×27×47 Å

pLDDT: mean 78.1, std 10.63, range [52.19, 90.88]

Sequence (89 aa):
MDAFIEKEEEIEREYRRHLSARRRRRMFCRHLCGGRRARAHYCIINATVPVLQRFFANEDTRPDFRLGREASQQLLVALKTERHHGWPL

Foldseek 3Di:
DVVVVVVVVVVVVVVVVLVVLLVVLVVLCCQQCPDDDDDDPVSHDDCVPPLNVCSNVVHDSVVVVDDDPVRVVVVVVVCVVCVPPVDDD

Secondary structure (DSSP, 8-state):
-HHHHHHHHHHHHHHHHHHHHHHHHHHHHHHHH---S---GGG---TTSHHHHHHHHT---GGGG---HHHHHHHHHHHHH---SS---